Protein AF-A0A8H6W6Q8-F1 (afdb_monomer)

Radius of gyration: 15.78 Å; Cα contacts (8 Å, |Δi|>4): 96; chains: 1; bounding box: 38×38×35 Å

Mean predicted aligned error: 5.55 Å

Solvent-accessible surface area (backbone atoms only — not comparable to full-atom values): 7252 Å² total; per-residue (Å²): 131,55,72,69,56,49,54,52,49,53,49,47,51,52,54,51,44,58,45,50,22,57,78,71,68,33,78,41,69,50,76,47,71,47,80,47,65,94,56,48,37,66,62,101,61,96,63,71,51,76,43,64,34,33,76,68,92,35,98,37,31,69,97,39,50,71,56,52,57,64,49,53,51,52,44,32,68,46,44,70,60,23,72,73,36,88,74,71,50,54,94,44,61,101,84,48,73,68,78,52,72,64,59,54,49,53,48,51,58,57,56,54,75,70,56,76,88,87,123

Structure (mmCIF, N/CA/C/O backbone):
data_AF-A0A8H6W6Q8-F1
#
_entry.id   AF-A0A8H6W6Q8-F1
#
loop_
_atom_site.group_PDB
_atom_site.id
_atom_site.type_symbol
_atom_site.label_atom_id
_atom_site.label_alt_id
_atom_site.label_comp_id
_atom_site.label_asym_id
_atom_site.label_entity_id
_atom_site.label_seq_id
_atom_site.pdbx_PDB_ins_code
_atom_site.Cartn_x
_atom_site.Cartn_y
_atom_site.Cartn_z
_atom_site.occupancy
_atom_site.B_iso_or_equiv
_atom_site.auth_seq_id
_atom_site.auth_comp_id
_atom_site.auth_asym_id
_atom_site.auth_atom_id
_atom_site.pdbx_PDB_model_num
ATOM 1 N N . MET A 1 1 ? -4.267 18.876 -0.954 1.00 85.88 1 MET A N 1
ATOM 2 C CA . MET A 1 1 ? -5.482 18.182 -0.489 1.00 85.88 1 MET A CA 1
ATOM 3 C C . MET A 1 1 ? -6.123 19.018 0.601 1.00 85.88 1 MET A C 1
ATOM 5 O O . MET A 1 1 ? -5.431 19.402 1.537 1.00 85.88 1 MET A O 1
ATOM 9 N N . ALA A 1 2 ? -7.395 19.366 0.453 1.00 95.75 2 ALA A N 1
ATOM 10 C CA . ALA A 1 2 ? -8.161 20.066 1.474 1.00 95.75 2 ALA A CA 1
ATOM 11 C C . ALA A 1 2 ? -8.522 19.119 2.634 1.00 95.75 2 ALA A C 1
ATOM 13 O O . ALA A 1 2 ? -8.570 17.901 2.467 1.00 95.75 2 ALA A O 1
ATOM 14 N N . GLN A 1 3 ? -8.829 19.671 3.811 1.00 96.81 3 GLN A N 1
ATOM 15 C CA . GLN A 1 3 ? -9.172 18.871 4.996 1.00 96.81 3 GLN A CA 1
ATOM 16 C C . GLN A 1 3 ? -10.315 17.857 4.762 1.00 96.81 3 GLN A C 1
ATOM 18 O O . GLN A 1 3 ? -10.189 16.724 5.231 1.00 96.81 3 GLN A O 1
ATOM 23 N N . PRO A 1 4 ? -11.409 18.188 4.039 1.00 97.81 4 PRO A N 1
ATOM 24 C CA . PRO A 1 4 ? -12.467 17.215 3.763 1.00 97.81 4 PRO A CA 1
ATOM 25 C C . PRO A 1 4 ? -11.992 16.043 2.898 1.00 97.81 4 PRO A C 1
ATOM 27 O O . PRO A 1 4 ? -12.352 14.900 3.169 1.00 97.81 4 PRO A O 1
ATOM 30 N N . GLU A 1 5 ? -11.147 16.314 1.900 1.00 97.12 5 GLU A N 1
ATOM 31 C CA . GLU A 1 5 ? -10.570 15.288 1.026 1.00 97.12 5 GLU A CA 1
ATOM 32 C C . GLU A 1 5 ? -9.647 14.357 1.818 1.00 97.12 5 GLU A C 1
ATOM 34 O O . GLU A 1 5 ? -9.752 13.141 1.687 1.00 97.12 5 GLU A O 1
ATOM 39 N N . LEU A 1 6 ? -8.815 14.914 2.705 1.00 96.56 6 LEU A N 1
ATOM 40 C CA . LEU A 1 6 ? -7.937 14.132 3.576 1.00 96.56 6 LEU A CA 1
ATOM 41 C C . LEU A 1 6 ? -8.741 13.226 4.512 1.00 96.56 6 LEU A C 1
ATOM 43 O O . LEU A 1 6 ? -8.458 12.035 4.623 1.00 96.56 6 LEU A O 1
ATOM 47 N N . ASN A 1 7 ? -9.782 13.768 5.145 1.00 97.12 7 ASN A N 1
ATOM 48 C CA . ASN A 1 7 ? -10.658 12.992 6.020 1.00 97.12 7 ASN A CA 1
ATOM 49 C C . ASN A 1 7 ? -11.354 11.859 5.256 1.00 97.12 7 ASN A C 1
ATOM 51 O O . ASN A 1 7 ? -11.441 10.740 5.762 1.00 97.12 7 ASN A O 1
ATOM 55 N N . SER A 1 8 ? -11.846 12.140 4.047 1.00 96.81 8 SER A N 1
ATOM 56 C CA . SER A 1 8 ? -12.484 11.140 3.190 1.00 96.81 8 SER A CA 1
ATOM 57 C C . SER A 1 8 ? -11.497 10.051 2.767 1.00 96.81 8 SER A C 1
ATOM 59 O O . SER A 1 8 ? -11.806 8.864 2.870 1.00 96.81 8 SER A O 1
ATOM 61 N N . LEU A 1 9 ? -10.290 10.437 2.345 1.00 97.19 9 LEU A N 1
ATOM 62 C CA . LEU A 1 9 ? -9.253 9.507 1.909 1.00 97.19 9 LEU A CA 1
ATOM 63 C C . LEU A 1 9 ? -8.793 8.594 3.046 1.00 97.19 9 LEU A C 1
ATOM 65 O O . LEU A 1 9 ? -8.751 7.381 2.871 1.00 97.19 9 LEU A O 1
ATOM 69 N N . MET A 1 10 ? -8.516 9.140 4.232 1.00 97.88 10 MET A N 1
ATOM 70 C CA . MET A 1 10 ? -8.070 8.326 5.368 1.00 97.88 10 MET A CA 1
ATOM 71 C C . MET A 1 10 ? -9.174 7.396 5.892 1.00 97.88 10 MET A C 1
ATOM 73 O O . MET A 1 10 ? -8.883 6.272 6.301 1.00 97.88 10 MET A O 1
ATOM 77 N N . ARG A 1 11 ? -10.450 7.806 5.812 1.00 97.31 11 ARG A N 1
ATOM 78 C CA . ARG A 1 11 ? -11.591 6.907 6.072 1.00 97.31 11 ARG A CA 1
ATOM 79 C C . ARG A 1 11 ? -11.659 5.773 5.052 1.00 97.31 11 ARG A C 1
ATOM 81 O O . ARG A 1 11 ? -11.913 4.635 5.439 1.00 97.31 11 ARG A O 1
ATOM 88 N N . ALA A 1 12 ? -11.414 6.060 3.774 1.00 96.81 12 ALA A N 1
ATOM 89 C CA . ALA A 1 12 ? -11.361 5.036 2.736 1.00 96.81 12 ALA A CA 1
ATOM 90 C C . ALA A 1 12 ? -10.192 4.064 2.962 1.00 96.81 12 ALA A C 1
ATOM 92 O O . ALA A 1 12 ? -10.407 2.858 2.916 1.00 96.81 12 ALA A O 1
ATOM 93 N N . VAL A 1 13 ? -8.998 4.566 3.294 1.00 98.06 13 VAL A N 1
ATOM 94 C CA . VAL A 1 13 ? -7.818 3.756 3.650 1.00 98.06 13 VAL A CA 1
ATOM 95 C C . VAL A 1 13 ? -8.134 2.796 4.796 1.00 98.06 13 VAL A C 1
ATOM 97 O O . VAL A 1 13 ? -7.891 1.600 4.670 1.00 98.06 13 VAL A O 1
ATOM 100 N N . GLN A 1 14 ? -8.736 3.293 5.881 1.00 97.75 14 GLN A N 1
ATOM 101 C CA . GLN A 1 14 ? -9.139 2.454 7.010 1.00 97.75 14 GLN A CA 1
ATOM 102 C C . GLN A 1 14 ? -10.181 1.406 6.595 1.00 97.75 14 GLN A C 1
ATOM 104 O O . GLN A 1 14 ? -10.008 0.222 6.871 1.00 97.75 14 GLN A O 1
ATOM 109 N N . ARG A 1 15 ? -11.252 1.825 5.907 1.00 96.12 15 ARG A N 1
ATOM 110 C CA . ARG A 1 15 ? -12.356 0.941 5.500 1.00 96.12 15 ARG A CA 1
ATOM 111 C C . ARG A 1 15 ? -11.880 -0.162 4.559 1.00 96.12 15 ARG A C 1
ATOM 113 O O . ARG A 1 15 ? -12.185 -1.329 4.786 1.00 96.12 15 ARG A O 1
ATOM 120 N N . VAL A 1 16 ? -11.149 0.202 3.506 1.00 97.56 16 VAL A N 1
ATOM 121 C CA . VAL A 1 16 ? -10.598 -0.755 2.540 1.00 97.56 16 VAL A CA 1
ATOM 122 C C . VAL A 1 16 ? -9.583 -1.652 3.230 1.00 97.56 16 VAL A C 1
ATOM 124 O O . VAL A 1 16 ? -9.696 -2.864 3.090 1.00 97.56 16 VAL A O 1
ATOM 127 N N . GLY A 1 17 ? -8.675 -1.084 4.031 1.00 98.00 17 GLY A N 1
ATOM 128 C CA . GLY A 1 17 ? -7.672 -1.818 4.802 1.00 98.00 17 GLY A CA 1
ATOM 129 C C . GLY A 1 17 ? -8.278 -2.930 5.654 1.00 98.00 17 GLY A C 1
ATOM 130 O O . GLY A 1 17 ? -7.893 -4.086 5.512 1.00 98.00 17 GLY A O 1
ATOM 131 N N . SER A 1 18 ? -9.296 -2.610 6.459 1.00 96.94 18 SER A N 1
ATOM 132 C CA . SER A 1 18 ? -9.983 -3.598 7.299 1.00 96.94 18 SER A CA 1
ATOM 133 C C . SER A 1 18 ? -10.722 -4.672 6.496 1.00 96.94 18 SER A C 1
ATOM 135 O O . SER A 1 18 ? -10.797 -5.822 6.930 1.00 96.94 18 SER A O 1
ATOM 137 N N . VAL A 1 19 ? -11.285 -4.331 5.329 1.00 97.50 19 VAL A N 1
ATOM 138 C CA . VAL A 1 19 ? -11.907 -5.335 4.455 1.00 97.50 19 VAL A CA 1
ATOM 139 C C . VAL A 1 19 ? -10.845 -6.266 3.883 1.00 97.50 19 VAL A C 1
ATOM 141 O O . VAL A 1 19 ? -10.986 -7.475 4.047 1.00 97.50 19 VAL A O 1
ATOM 144 N N . VAL A 1 20 ? -9.788 -5.736 3.259 1.00 97.81 20 VAL A N 1
ATOM 145 C CA . VAL A 1 20 ? -8.764 -6.567 2.606 1.00 97.81 20 VAL A CA 1
ATOM 146 C C . VAL A 1 20 ? -8.006 -7.429 3.615 1.00 97.81 20 VAL A C 1
ATOM 148 O O . VAL A 1 20 ? -7.807 -8.614 3.371 1.00 97.81 20 VAL A O 1
ATOM 151 N N . GLU A 1 21 ? -7.665 -6.891 4.785 1.00 97.62 21 GLU A N 1
ATOM 152 C CA . GLU A 1 21 ? -7.025 -7.658 5.856 1.00 97.62 21 GLU A CA 1
ATOM 153 C C . GLU A 1 21 ? -7.879 -8.873 6.255 1.00 97.62 21 GLU A C 1
ATOM 155 O O . GLU A 1 21 ? -7.405 -10.010 6.258 1.00 97.62 21 GLU A O 1
ATOM 160 N N . ARG A 1 22 ? -9.181 -8.659 6.485 1.00 97.31 22 ARG A N 1
ATOM 161 C CA . ARG A 1 22 ? -10.113 -9.718 6.886 1.00 97.31 22 ARG A CA 1
ATOM 162 C C . ARG A 1 22 ? -10.341 -10.761 5.792 1.00 97.31 22 ARG A C 1
ATOM 164 O O . ARG A 1 22 ? -10.253 -11.955 6.065 1.00 97.31 22 ARG A O 1
ATOM 171 N N . VAL A 1 23 ? -10.691 -10.342 4.576 1.00 97.44 23 VAL A N 1
ATOM 172 C CA . VAL A 1 23 ? -11.153 -11.271 3.521 1.00 97.44 23 VAL A CA 1
ATOM 173 C C . VAL A 1 23 ? -10.023 -12.113 2.943 1.00 97.44 23 VAL A C 1
ATOM 175 O O . VAL A 1 23 ? -10.261 -13.250 2.543 1.00 97.44 23 VAL A O 1
ATOM 178 N N . TYR A 1 24 ? -8.790 -11.600 2.951 1.00 96.81 24 TYR A N 1
ATOM 179 C CA . TYR A 1 24 ? -7.613 -12.380 2.572 1.00 96.81 24 TYR A CA 1
ATOM 180 C C . TYR A 1 24 ? -7.027 -13.185 3.745 1.00 96.81 24 TYR A C 1
ATOM 182 O O . TYR A 1 24 ? -6.057 -13.924 3.547 1.00 96.81 24 TYR A O 1
ATOM 190 N N . GLY A 1 25 ? -7.610 -13.093 4.949 1.00 96.69 25 GLY A N 1
ATOM 191 C CA . GLY A 1 25 ? -7.140 -13.789 6.149 1.00 96.69 25 GLY A CA 1
ATOM 192 C C . GLY A 1 25 ? -5.702 -13.411 6.487 1.00 96.69 25 GLY A C 1
ATOM 193 O O . GLY A 1 25 ? -4.841 -14.290 6.571 1.00 96.69 25 GLY A O 1
ATOM 194 N N . ALA A 1 26 ? -5.437 -12.108 6.523 1.00 97.38 26 ALA A N 1
ATOM 195 C CA . ALA A 1 26 ? -4.156 -11.534 6.893 1.00 97.38 26 ALA A CA 1
ATOM 196 C C . ALA A 1 26 ? -4.058 -11.326 8.409 1.00 97.38 26 ALA A C 1
ATOM 198 O O . ALA A 1 26 ? -5.067 -11.170 9.092 1.00 97.38 26 ALA A O 1
ATOM 199 N N . ASP A 1 27 ? -2.826 -11.320 8.910 1.00 96.81 27 ASP A N 1
ATOM 200 C CA . ASP A 1 27 ? -2.485 -11.095 10.320 1.00 96.81 27 ASP A CA 1
ATOM 201 C C . ASP A 1 27 ? -2.092 -9.630 10.591 1.00 96.81 27 ASP A C 1
ATOM 203 O O . ASP A 1 27 ? -1.826 -9.245 11.729 1.00 96.81 27 ASP A O 1
ATOM 207 N N . GLY A 1 28 ? -1.996 -8.825 9.531 1.00 95.94 28 GLY A N 1
ATOM 208 C CA . GLY A 1 28 ? -1.677 -7.407 9.591 1.00 95.94 28 GLY A CA 1
ATOM 209 C C . GLY A 1 28 ? -1.746 -6.743 8.219 1.00 95.94 28 GLY A C 1
ATOM 210 O O . GLY A 1 28 ? -2.021 -7.381 7.197 1.00 95.94 28 GLY A O 1
ATOM 211 N N . LEU A 1 29 ? -1.440 -5.447 8.181 1.00 97.19 29 LEU A N 1
ATOM 212 C CA . LEU A 1 29 ? -1.502 -4.632 6.972 1.00 97.19 29 LEU A CA 1
ATOM 213 C C . LEU A 1 29 ? -0.271 -3.727 6.865 1.00 97.19 29 LEU A C 1
ATOM 215 O O . LEU A 1 29 ? 0.059 -3.000 7.801 1.00 97.19 29 LEU A O 1
ATOM 219 N N . THR A 1 30 ? 0.381 -3.720 5.704 1.00 97.31 30 THR A N 1
ATOM 220 C CA . THR A 1 30 ? 1.307 -2.641 5.342 1.00 97.31 30 THR A CA 1
ATOM 221 C C . THR A 1 30 ? 0.510 -1.550 4.634 1.00 97.31 30 THR A C 1
ATOM 223 O O . THR A 1 30 ? -0.115 -1.807 3.605 1.00 97.31 30 THR A O 1
ATOM 226 N N . VAL A 1 31 ? 0.532 -0.338 5.191 1.00 97.62 31 VAL A N 1
ATOM 227 C CA . VAL A 1 31 ? -0.079 0.864 4.608 1.00 97.62 31 VAL A CA 1
ATOM 228 C C . VAL A 1 31 ? 1.040 1.834 4.255 1.00 97.62 31 VAL A C 1
ATOM 230 O O . VAL A 1 31 ? 1.741 2.300 5.151 1.00 97.62 31 VAL A O 1
ATOM 233 N N . ALA A 1 32 ? 1.220 2.130 2.969 1.00 96.62 32 ALA A N 1
ATOM 234 C CA . ALA A 1 32 ? 2.305 2.991 2.498 1.00 96.62 32 ALA A CA 1
ATOM 235 C C . ALA A 1 32 ? 1.785 4.118 1.600 1.00 96.62 32 ALA A C 1
ATOM 237 O O . ALA A 1 32 ? 0.898 3.910 0.775 1.00 96.62 32 ALA A O 1
ATOM 238 N N . CYS A 1 33 ? 2.360 5.308 1.762 1.00 96.12 33 CYS A N 1
ATOM 239 C CA . CYS A 1 33 ? 2.140 6.470 0.907 1.00 96.12 33 CYS A CA 1
ATOM 240 C C . CYS A 1 33 ? 3.499 7.091 0.587 1.00 96.12 33 CYS A C 1
ATOM 242 O O . CYS A 1 33 ? 4.273 7.392 1.496 1.00 96.12 33 CYS A O 1
ATOM 244 N N . GLN A 1 34 ? 3.779 7.265 -0.700 1.00 94.81 34 GLN A N 1
ATOM 245 C CA . GLN A 1 34 ? 5.011 7.865 -1.200 1.00 94.81 34 GLN A CA 1
ATOM 246 C C . GLN A 1 34 ? 4.658 9.235 -1.770 1.00 94.81 34 GLN A C 1
ATOM 248 O O . GLN A 1 34 ? 4.197 9.355 -2.904 1.00 94.81 34 GLN A O 1
ATOM 253 N N . ASP A 1 35 ? 4.794 10.268 -0.938 1.00 95.19 35 ASP A N 1
ATOM 254 C CA . ASP A 1 35 ? 4.408 11.634 -1.289 1.00 95.19 35 ASP A CA 1
ATOM 255 C C . ASP A 1 35 ? 5.572 12.382 -1.956 1.00 95.19 35 ASP A C 1
ATOM 257 O O . ASP A 1 35 ? 6.490 12.882 -1.302 1.00 95.19 35 ASP A O 1
ATOM 261 N N . GLY A 1 36 ? 5.538 12.424 -3.288 1.00 94.00 36 GLY A N 1
ATOM 262 C CA . GLY A 1 36 ? 6.521 13.106 -4.123 1.00 94.00 36 GLY A CA 1
ATOM 263 C C . GLY A 1 36 ? 7.709 12.241 -4.558 1.00 94.00 36 GLY A C 1
ATOM 264 O O . GLY A 1 36 ? 7.984 11.163 -4.033 1.00 94.00 36 GLY A O 1
ATOM 265 N N . ALA A 1 37 ? 8.449 12.740 -5.552 1.00 91.56 37 ALA A N 1
ATOM 266 C CA . ALA A 1 37 ? 9.537 11.999 -6.196 1.00 91.56 37 ALA A CA 1
ATOM 267 C C . ALA A 1 37 ? 10.656 11.582 -5.223 1.00 91.56 37 ALA A C 1
ATOM 269 O O . ALA A 1 37 ? 11.227 10.508 -5.376 1.00 91.56 37 ALA A O 1
ATOM 270 N N . ALA A 1 38 ? 10.947 12.398 -4.203 1.00 93.06 38 ALA A N 1
ATOM 271 C CA . ALA A 1 38 ? 11.953 12.080 -3.186 1.00 93.06 38 ALA A CA 1
ATOM 272 C C . ALA A 1 38 ? 11.550 10.900 -2.280 1.00 93.06 38 ALA A C 1
ATOM 274 O O . ALA A 1 38 ? 12.420 10.265 -1.696 1.00 93.06 38 ALA A O 1
ATOM 275 N N . ALA A 1 39 ? 10.250 10.600 -2.181 1.00 93.00 39 ALA A N 1
ATOM 276 C CA . ALA A 1 39 ? 9.719 9.430 -1.485 1.00 93.00 39 ALA A CA 1
ATOM 277 C C . ALA A 1 39 ? 9.553 8.207 -2.415 1.00 93.00 39 ALA A C 1
ATOM 279 O O . ALA A 1 39 ? 9.034 7.175 -1.993 1.00 93.00 39 ALA A O 1
ATOM 280 N N . GLY A 1 40 ? 9.966 8.319 -3.684 1.00 90.69 40 GLY A N 1
ATOM 281 C CA . GLY A 1 40 ? 9.855 7.251 -4.679 1.00 90.69 40 GLY A CA 1
ATOM 282 C C . GLY A 1 40 ? 8.544 7.237 -5.468 1.00 90.69 40 GLY A C 1
ATOM 283 O O . GLY A 1 40 ? 8.279 6.259 -6.148 1.00 90.69 40 GLY A O 1
ATOM 284 N N . GLN A 1 41 ? 7.726 8.295 -5.420 1.00 92.06 41 GLN A N 1
ATOM 285 C CA . GLN A 1 41 ? 6.466 8.349 -6.171 1.00 92.06 41 GLN A CA 1
ATOM 286 C C . GLN A 1 41 ? 6.688 8.277 -7.692 1.00 92.06 41 GLN A C 1
ATOM 288 O O . GLN A 1 41 ? 7.308 9.169 -8.285 1.00 92.06 41 GLN A O 1
ATOM 293 N N . SER A 1 42 ? 6.107 7.272 -8.346 1.00 87.81 42 SER A N 1
ATOM 294 C CA . SER A 1 42 ? 6.222 7.098 -9.799 1.00 87.81 42 SER A CA 1
ATOM 295 C C . SER A 1 42 ? 5.121 7.820 -10.592 1.00 87.81 42 SER A C 1
ATOM 297 O O . SER A 1 42 ? 5.430 8.526 -11.566 1.00 87.81 42 SER A O 1
ATOM 299 N N . VAL A 1 43 ? 3.860 7.691 -10.150 1.00 87.62 43 VAL A N 1
ATOM 300 C CA . VAL A 1 43 ? 2.656 8.320 -10.721 1.00 87.62 43 VAL A CA 1
ATOM 301 C C . VAL A 1 43 ? 2.314 9.590 -9.936 1.00 87.62 43 VAL A C 1
ATOM 303 O O . VAL A 1 43 ? 2.120 9.505 -8.723 1.00 87.62 43 VAL A O 1
ATOM 306 N N . PRO A 1 44 ? 2.179 10.762 -10.589 1.00 91.88 44 PRO A N 1
ATOM 307 C CA . PRO A 1 44 ? 1.900 12.035 -9.920 1.00 91.88 44 PRO A CA 1
ATOM 308 C C . PRO A 1 44 ? 0.420 12.161 -9.506 1.00 91.88 44 PRO A C 1
ATOM 310 O O . PRO A 1 44 ? -0.303 13.048 -9.954 1.00 91.88 44 PRO A O 1
ATOM 313 N N . HIS A 1 45 ? -0.039 11.244 -8.658 1.00 92.88 45 HIS A N 1
ATOM 314 C CA . HIS A 1 45 ? -1.367 11.209 -8.058 1.00 92.88 45 HIS A CA 1
ATOM 315 C C . HIS A 1 45 ? -1.250 10.613 -6.653 1.00 92.88 45 HIS A C 1
ATOM 317 O O . HIS A 1 45 ? -0.597 9.587 -6.478 1.00 92.88 45 HIS A O 1
ATOM 323 N N . VAL A 1 46 ? -1.884 11.224 -5.649 1.00 95.12 46 VAL A N 1
ATOM 324 C CA . VAL A 1 46 ? -1.846 10.697 -4.276 1.00 95.12 46 VAL A CA 1
ATOM 325 C C . VAL A 1 46 ? -2.555 9.344 -4.239 1.00 95.12 46 VAL A C 1
ATOM 327 O O . VAL A 1 46 ? -3.729 9.239 -4.592 1.00 95.12 46 VAL A O 1
ATOM 330 N N . HIS A 1 47 ? -1.847 8.304 -3.819 1.00 95.75 47 HIS A N 1
ATOM 331 C CA . HIS A 1 47 ? -2.386 6.960 -3.665 1.00 95.75 47 HIS A CA 1
A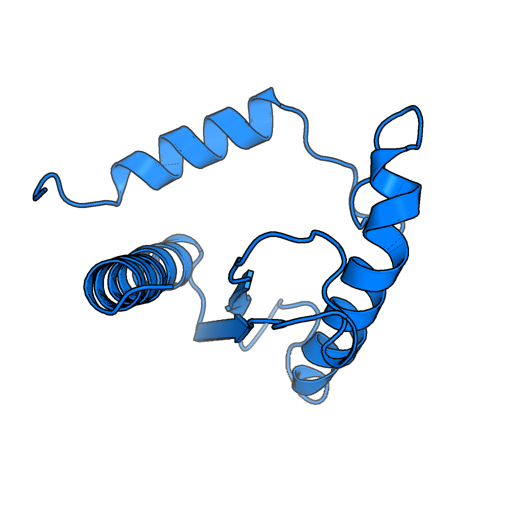TOM 332 C C . HIS A 1 47 ? -1.745 6.278 -2.457 1.00 95.75 47 HIS A C 1
ATOM 334 O O . HIS A 1 47 ? -0.664 6.659 -2.011 1.00 95.75 47 HIS A O 1
ATOM 340 N N . PHE A 1 48 ? -2.449 5.287 -1.919 1.00 97.25 48 PHE A N 1
ATOM 341 C CA . PHE A 1 48 ? -1.981 4.466 -0.813 1.00 97.25 48 PHE A CA 1
ATOM 342 C C . PHE A 1 48 ? -1.905 3.019 -1.272 1.00 97.25 48 PHE A C 1
ATOM 344 O O . PHE A 1 48 ? -2.852 2.503 -1.869 1.00 97.25 48 PHE A O 1
ATOM 351 N N . HIS A 1 49 ? -0.807 2.359 -0.932 1.00 96.75 49 HIS A N 1
ATOM 352 C CA . HIS A 1 49 ? -0.683 0.916 -1.050 1.00 96.75 49 HIS A CA 1
ATOM 353 C C . HIS A 1 49 ? -1.230 0.264 0.219 1.00 96.75 49 HIS A C 1
ATOM 355 O O . HIS A 1 49 ? -0.817 0.619 1.324 1.00 96.75 49 HIS A O 1
ATOM 361 N N . LEU A 1 50 ? -2.158 -0.682 0.061 1.00 97.44 50 LEU A N 1
ATOM 362 C CA . LEU A 1 50 ? -2.727 -1.488 1.144 1.00 97.44 50 LEU A CA 1
ATOM 363 C C . LEU A 1 50 ? -2.386 -2.950 0.880 1.00 97.44 50 LEU A C 1
ATOM 365 O O . LEU A 1 50 ? -2.986 -3.575 0.006 1.00 97.44 50 LEU A O 1
ATOM 369 N N . LEU A 1 51 ? -1.409 -3.488 1.610 1.00 96.00 51 LEU A N 1
ATOM 370 C CA . LEU A 1 51 ? -0.908 -4.843 1.389 1.00 96.00 51 LEU A CA 1
ATOM 371 C C . LEU A 1 51 ? -1.226 -5.729 2.598 1.00 96.00 51 LEU A C 1
ATOM 373 O O . LEU A 1 51 ? -0.591 -5.557 3.642 1.00 96.00 51 LEU A O 1
ATOM 377 N N . PRO A 1 52 ? -2.188 -6.666 2.489 1.00 96.56 52 PRO A N 1
ATOM 378 C CA . PRO A 1 52 ? -2.446 -7.662 3.527 1.00 96.56 52 PRO A CA 1
ATOM 379 C C . PRO A 1 52 ? -1.202 -8.532 3.759 1.00 96.56 52 PRO A C 1
ATOM 381 O O . PRO A 1 52 ? -0.609 -9.034 2.804 1.00 96.56 52 PRO A O 1
ATOM 384 N N . ARG A 1 53 ? -0.797 -8.706 5.021 1.00 96.31 53 ARG A N 1
ATOM 385 C CA . ARG A 1 53 ? 0.431 -9.406 5.437 1.00 96.31 53 ARG A CA 1
ATOM 386 C C . ARG A 1 53 ? 0.095 -10.647 6.256 1.00 96.31 53 ARG A C 1
ATOM 388 O O . ARG A 1 53 ? -0.868 -10.637 7.015 1.00 96.31 53 ARG A O 1
ATOM 395 N N . LYS A 1 54 ? 0.893 -11.710 6.137 1.00 95.38 54 LYS A N 1
ATOM 396 C CA . LYS A 1 54 ? 0.708 -12.946 6.921 1.00 95.38 54 LYS A CA 1
ATOM 397 C C . LYS A 1 54 ? 1.971 -13.302 7.686 1.00 95.38 54 LYS A C 1
ATOM 399 O O . LYS A 1 54 ? 3.072 -13.162 7.160 1.00 95.38 54 LYS A O 1
ATOM 404 N N . LEU A 1 55 ? 1.815 -13.824 8.899 1.00 94.19 55 LEU A N 1
ATOM 405 C CA . LEU A 1 55 ? 2.925 -14.327 9.711 1.00 94.19 55 LEU A CA 1
ATOM 406 C C . LEU A 1 55 ? 3.575 -15.569 9.087 1.00 94.19 55 LEU A C 1
ATOM 408 O O . LEU A 1 55 ? 4.763 -15.802 9.291 1.00 94.19 55 LEU A O 1
ATOM 412 N N . ALA A 1 56 ? 2.816 -16.343 8.307 1.00 92.56 56 ALA A N 1
ATOM 413 C CA . ALA A 1 56 ? 3.302 -17.495 7.557 1.00 92.56 56 ALA A CA 1
ATOM 414 C C . ALA A 1 56 ? 2.731 -17.505 6.131 1.00 92.56 56 ALA A C 1
ATOM 416 O O . ALA A 1 56 ? 1.563 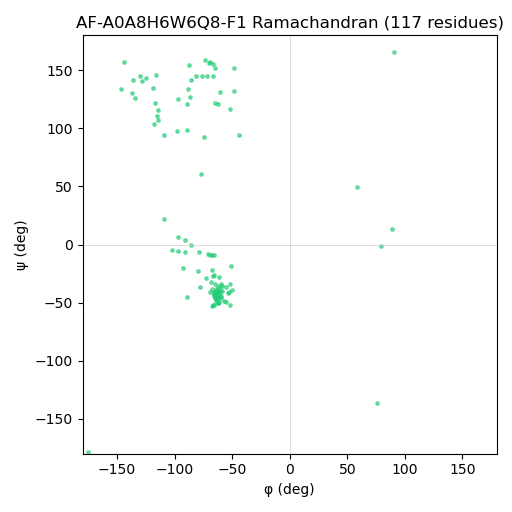-17.184 5.911 1.00 92.56 56 ALA A O 1
ATOM 417 N N . GLY A 1 57 ? 3.557 -17.894 5.156 1.00 86.56 57 GLY A N 1
ATOM 418 C CA . GLY A 1 57 ? 3.157 -17.997 3.746 1.00 86.56 57 GLY A CA 1
ATOM 419 C C . GLY A 1 57 ? 3.118 -16.668 2.981 1.00 86.56 57 GLY A C 1
ATOM 420 O O . GLY A 1 57 ? 2.851 -16.676 1.783 1.00 86.56 57 GLY A O 1
ATOM 421 N N . ASP A 1 58 ? 3.413 -15.542 3.636 1.00 90.06 58 ASP A N 1
ATOM 422 C CA 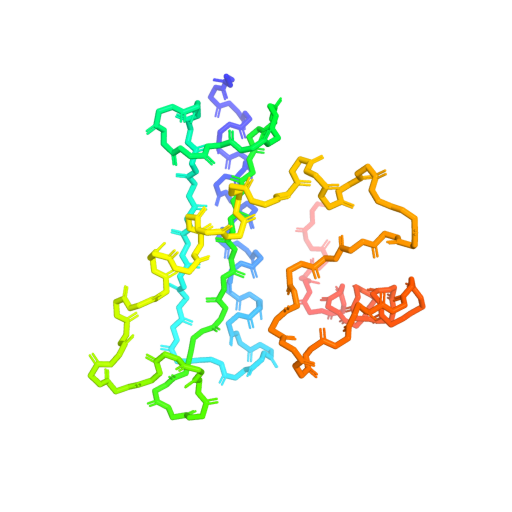. ASP A 1 58 ? 3.755 -14.281 2.968 1.00 90.06 58 ASP A CA 1
ATOM 423 C C . ASP A 1 58 ? 5.200 -14.338 2.440 1.00 90.06 58 ASP A C 1
ATOM 425 O O . ASP A 1 58 ? 6.084 -14.898 3.095 1.00 90.06 58 ASP A O 1
ATOM 429 N N . ARG A 1 59 ? 5.450 -13.708 1.283 1.00 87.50 59 ARG A N 1
ATOM 430 C CA . ARG A 1 59 ? 6.773 -13.567 0.648 1.00 87.50 59 ARG A CA 1
ATOM 431 C C . ARG A 1 59 ? 7.815 -12.997 1.610 1.00 87.50 59 ARG A C 1
ATOM 433 O O . ARG A 1 59 ? 8.983 -13.353 1.518 1.00 87.50 59 ARG A O 1
ATOM 440 N N . PHE A 1 60 ? 7.381 -12.113 2.500 1.00 91.00 60 PHE A N 1
ATOM 441 C CA . PHE A 1 60 ? 8.231 -11.417 3.460 1.00 91.00 60 PHE A CA 1
ATOM 442 C C . PHE A 1 60 ? 7.993 -11.901 4.902 1.00 91.00 60 PHE A C 1
ATOM 444 O O . PHE A 1 60 ? 8.250 -11.172 5.846 1.00 91.00 60 PHE A O 1
ATOM 451 N N . SER A 1 61 ? 7.447 -13.101 5.115 1.00 89.56 61 SER A N 1
ATOM 452 C CA . SER A 1 61 ? 7.230 -13.622 6.475 1.00 89.56 61 SER A CA 1
ATOM 453 C C . SER A 1 61 ? 8.547 -13.909 7.228 1.00 89.56 61 SER A C 1
ATOM 455 O O . SER A 1 61 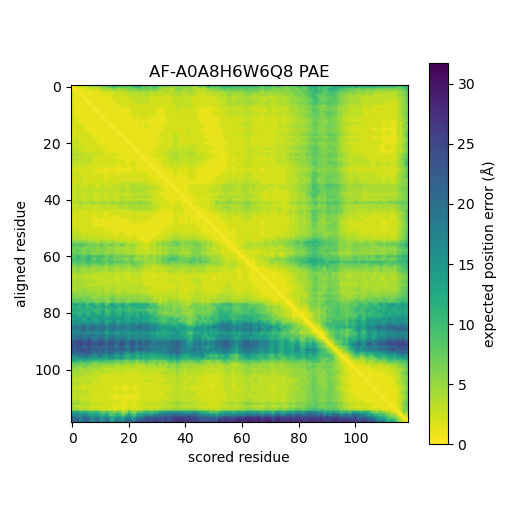? 9.594 -14.144 6.625 1.00 89.56 61 SER A O 1
ATOM 457 N N . GLY A 1 62 ? 8.505 -13.896 8.566 1.00 89.94 62 GLY A N 1
ATOM 458 C CA . GLY A 1 62 ? 9.664 -14.194 9.422 1.00 89.94 62 GLY A CA 1
ATOM 459 C C . GLY A 1 62 ? 10.692 -13.058 9.508 1.00 89.94 62 GLY A C 1
ATOM 460 O O . GLY 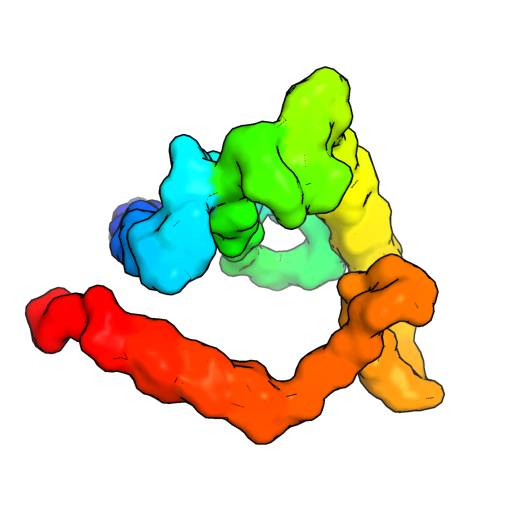A 1 62 ? 10.330 -11.895 9.668 1.00 89.94 62 GLY A O 1
ATOM 461 N N . GLU A 1 63 ? 11.982 -13.398 9.419 1.00 88.69 63 GLU A N 1
ATOM 462 C CA . GLU A 1 63 ? 13.107 -12.443 9.512 1.00 88.69 63 GLU A CA 1
ATOM 463 C C . GLU A 1 63 ? 13.175 -11.465 8.324 1.00 88.69 63 GLU A C 1
ATOM 465 O O . GLU A 1 63 ? 13.912 -10.484 8.347 1.00 88.69 63 GLU A O 1
ATOM 470 N N . GLU A 1 64 ? 12.370 -11.705 7.290 1.00 90.38 64 GLU A N 1
ATOM 471 C CA . GLU A 1 64 ? 12.372 -10.965 6.030 1.00 90.38 64 GLU A CA 1
ATOM 472 C C . GLU A 1 64 ? 11.302 -9.859 5.988 1.00 90.38 64 GLU A C 1
ATOM 474 O O . GLU A 1 64 ? 11.116 -9.235 4.943 1.00 90.38 64 GLU A O 1
ATOM 479 N N . ASN A 1 65 ? 10.604 -9.598 7.103 1.00 89.75 65 ASN A N 1
ATOM 480 C CA . ASN A 1 65 ? 9.443 -8.697 7.159 1.00 89.75 65 ASN A CA 1
ATOM 481 C C . ASN A 1 65 ? 9.705 -7.308 6.575 1.00 89.75 65 ASN A C 1
ATOM 483 O O . ASN A 1 65 ? 8.873 -6.784 5.832 1.00 89.75 65 ASN A O 1
ATOM 487 N N . ASP A 1 66 ? 10.881 -6.747 6.842 1.00 92.38 66 ASP A N 1
ATOM 488 C CA . ASP A 1 66 ? 11.236 -5.406 6.382 1.00 92.38 66 ASP A CA 1
ATOM 489 C C . ASP A 1 66 ? 11.654 -5.361 4.904 1.00 92.38 66 ASP A C 1
ATOM 491 O O . ASP A 1 66 ? 11.789 -4.280 4.334 1.00 92.38 66 ASP A O 1
ATOM 495 N N . LYS A 1 67 ? 11.795 -6.506 4.219 1.00 93.69 67 LYS A N 1
ATOM 496 C CA . LYS A 1 67 ? 12.102 -6.526 2.778 1.00 93.69 67 LYS A CA 1
ATOM 497 C C . LYS A 1 67 ? 10.940 -6.068 1.898 1.00 93.69 67 LYS A C 1
ATOM 499 O O . LYS A 1 67 ? 11.148 -5.825 0.710 1.00 93.69 67 LYS A O 1
ATOM 504 N N . ILE A 1 68 ? 9.750 -5.872 2.466 1.00 92.44 68 ILE A N 1
ATOM 505 C CA . ILE A 1 68 ? 8.635 -5.229 1.767 1.00 92.44 68 ILE A CA 1
ATOM 506 C C . ILE A 1 68 ? 8.973 -3.798 1.325 1.00 92.44 68 ILE A C 1
ATOM 508 O O . ILE A 1 68 ? 8.602 -3.403 0.225 1.00 92.44 68 ILE A O 1
ATOM 512 N N . TYR A 1 69 ? 9.702 -3.027 2.137 1.00 91.69 69 TYR A N 1
ATOM 513 C CA . TYR A 1 69 ? 10.002 -1.622 1.842 1.00 91.69 69 TYR A CA 1
ATOM 514 C C . TYR A 1 69 ? 10.905 -1.448 0.611 1.00 91.69 69 TYR A C 1
ATOM 516 O O . TYR A 1 69 ? 10.495 -0.744 -0.312 1.00 91.69 69 TYR A O 1
ATOM 524 N N . PRO A 1 70 ? 12.071 -2.122 0.508 1.00 92.31 70 PRO A N 1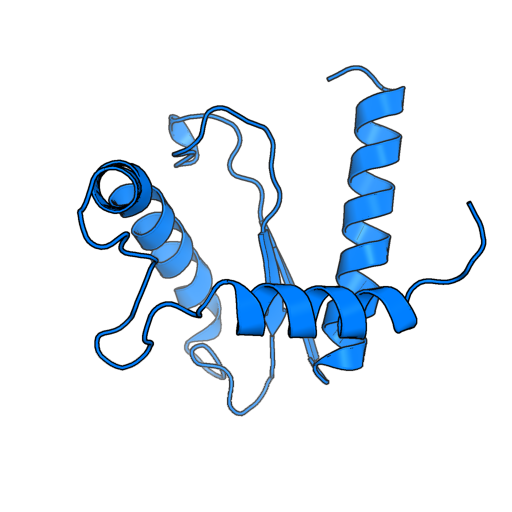
ATOM 525 C CA . PRO A 1 70 ? 12.872 -2.057 -0.712 1.00 92.31 70 PRO A CA 1
ATOM 526 C C . PRO A 1 70 ? 12.161 -2.694 -1.918 1.00 92.31 70 PRO A C 1
ATOM 528 O O . PRO A 1 70 ? 12.418 -2.305 -3.055 1.00 92.31 70 PRO A O 1
ATOM 531 N N . ALA A 1 71 ? 11.252 -3.656 -1.707 1.00 90.00 71 ALA A N 1
ATOM 532 C CA . ALA A 1 71 ? 10.445 -4.213 -2.792 1.00 90.00 71 ALA A CA 1
ATOM 533 C C . ALA A 1 71 ? 9.426 -3.199 -3.345 1.00 90.00 71 ALA A C 1
ATOM 535 O O . ALA A 1 71 ? 9.280 -3.110 -4.563 1.00 90.00 71 ALA A O 1
ATOM 536 N N . LEU A 1 72 ? 8.768 -2.421 -2.477 1.00 89.38 72 LEU A N 1
ATOM 537 C CA . LEU A 1 72 ? 7.870 -1.330 -2.875 1.00 89.38 72 LEU A CA 1
ATOM 538 C C . LEU A 1 72 ? 8.621 -0.237 -3.640 1.00 89.38 72 LEU A C 1
ATOM 540 O O . LEU A 1 72 ? 8.165 0.198 -4.691 1.00 89.38 72 LEU A O 1
ATOM 544 N N . GLU A 1 73 ? 9.800 0.161 -3.160 1.00 88.62 73 GLU A N 1
ATOM 545 C CA . GLU A 1 73 ? 10.640 1.143 -3.854 1.00 88.62 73 GLU A CA 1
ATOM 546 C C . GLU A 1 73 ? 11.039 0.661 -5.257 1.00 88.62 73 GLU A C 1
ATOM 548 O O . GLU A 1 73 ? 10.936 1.407 -6.232 1.00 88.62 73 GLU A O 1
ATOM 553 N N . LYS A 1 74 ? 11.448 -0.609 -5.379 1.00 87.19 74 LYS A N 1
ATOM 554 C CA . LYS A 1 74 ? 11.811 -1.205 -6.669 1.00 87.19 74 LYS A CA 1
ATOM 555 C C . LYS A 1 74 ? 10.627 -1.252 -7.642 1.00 87.19 74 LYS A C 1
ATOM 557 O O . LYS A 1 74 ? 10.833 -0.987 -8.825 1.00 87.19 74 LYS A O 1
ATOM 562 N N . ALA A 1 75 ? 9.434 -1.594 -7.156 1.00 83.19 75 ALA A N 1
ATOM 563 C CA . ALA A 1 75 ? 8.212 -1.636 -7.960 1.00 83.19 75 ALA A CA 1
ATOM 564 C C . ALA A 1 75 ? 7.870 -0.245 -8.528 1.00 83.19 75 ALA A C 1
ATOM 566 O O . ALA A 1 75 ? 7.731 -0.064 -9.736 1.00 83.19 75 ALA A O 1
ATOM 567 N N . GLU A 1 76 ? 7.870 0.785 -7.680 1.00 84.62 76 GLU A N 1
ATOM 568 C CA . GLU A 1 76 ? 7.627 2.161 -8.126 1.00 84.62 76 GLU A CA 1
ATOM 569 C C . GLU A 1 76 ? 8.663 2.647 -9.149 1.00 84.62 76 GLU A C 1
ATOM 571 O O . GLU A 1 76 ? 8.316 3.293 -10.141 1.00 84.62 76 GLU A O 1
ATOM 576 N N . ALA A 1 77 ? 9.942 2.320 -8.947 1.00 83.94 77 ALA A N 1
ATOM 577 C CA . ALA A 1 77 ? 11.001 2.722 -9.867 1.00 83.94 77 ALA A CA 1
ATOM 578 C C . ALA A 1 77 ? 10.808 2.152 -11.288 1.00 83.94 77 ALA A C 1
ATOM 580 O O . ALA A 1 77 ? 11.114 2.844 -12.261 1.00 83.94 77 ALA A O 1
ATOM 581 N N . GLY A 1 78 ? 10.292 0.922 -11.415 1.00 77.38 78 GLY A N 1
ATOM 582 C CA . GLY A 1 78 ? 10.050 0.250 -12.700 1.00 77.38 78 GLY A CA 1
ATOM 583 C C . GLY A 1 78 ? 8.772 0.693 -13.421 1.00 77.38 78 GLY A C 1
ATOM 584 O O . GLY A 1 78 ? 8.692 0.621 -14.650 1.00 77.38 78 GLY A O 1
ATOM 585 N N . LEU A 1 79 ? 7.797 1.235 -12.686 1.00 77.81 79 LEU A N 1
ATOM 586 C CA . LEU A 1 79 ? 6.438 1.438 -13.189 1.00 77.81 79 LEU A CA 1
ATOM 587 C C . LEU A 1 79 ? 6.349 2.327 -14.443 1.00 77.81 79 LEU A C 1
ATOM 589 O O . LEU A 1 79 ? 5.517 2.101 -15.324 1.00 77.81 79 LEU A O 1
ATOM 593 N N . ARG A 1 80 ? 7.202 3.354 -14.555 1.00 74.38 80 ARG A N 1
ATOM 594 C CA . ARG A 1 80 ? 7.189 4.268 -15.716 1.00 74.38 80 ARG A CA 1
ATOM 595 C C . ARG A 1 80 ? 7.530 3.568 -17.027 1.00 74.38 80 ARG A C 1
ATOM 597 O O . ARG A 1 80 ? 6.953 3.919 -18.059 1.00 74.38 80 ARG A O 1
ATOM 604 N N . ASP A 1 81 ? 8.464 2.628 -16.981 1.00 76.25 81 ASP A N 1
ATOM 605 C CA . ASP A 1 81 ? 8.879 1.855 -18.148 1.00 76.25 81 ASP A CA 1
ATOM 606 C C . ASP A 1 81 ? 7.851 0.757 -18.447 1.00 76.25 81 ASP A C 1
ATOM 608 O O . ASP A 1 81 ? 7.499 0.528 -19.605 1.00 76.25 81 ASP A O 1
ATOM 612 N N . ASP A 1 82 ? 7.280 0.167 -17.398 1.00 72.94 82 ASP A N 1
ATOM 613 C CA . ASP A 1 82 ? 6.273 -0.885 -17.491 1.00 72.94 82 ASP A CA 1
ATOM 614 C C . ASP A 1 82 ? 4.953 -0.407 -18.115 1.00 72.94 82 ASP A C 1
ATOM 616 O O . ASP A 1 82 ? 4.440 -1.059 -19.029 1.00 72.94 82 ASP A O 1
ATOM 620 N N . ILE A 1 83 ? 4.454 0.780 -17.743 1.00 69.25 83 ILE A N 1
ATOM 621 C CA . ILE A 1 83 ? 3.248 1.390 -18.344 1.00 69.25 83 ILE A CA 1
ATOM 622 C C . ILE A 1 83 ? 3.424 1.653 -19.849 1.00 69.25 83 ILE A C 1
ATOM 624 O O . ILE A 1 83 ? 2.447 1.679 -20.597 1.00 69.25 83 ILE A O 1
ATOM 628 N N . ARG A 1 84 ? 4.660 1.873 -20.308 1.00 72.38 84 ARG A N 1
ATOM 629 C CA . ARG A 1 84 ? 4.973 2.170 -21.716 1.00 72.38 84 ARG A CA 1
ATOM 630 C C . ARG A 1 84 ? 5.280 0.925 -22.544 1.00 72.38 84 ARG A C 1
ATOM 632 O O . ARG A 1 84 ? 5.473 1.042 -23.753 1.00 72.38 84 ARG A O 1
ATOM 639 N N . SER A 1 85 ? 5.372 -0.238 -21.909 1.00 69.19 85 SER A N 1
ATOM 640 C CA . SER A 1 85 ? 5.711 -1.488 -22.579 1.00 69.19 85 SER A CA 1
ATOM 641 C C . SER A 1 85 ? 4.494 -2.122 -23.262 1.00 69.19 85 SER A C 1
ATOM 643 O O . SER A 1 85 ? 3.375 -2.058 -22.754 1.00 69.19 85 SER A O 1
ATOM 645 N N . GLU A 1 86 ? 4.717 -2.760 -24.417 1.00 64.81 86 GLU A N 1
ATOM 646 C CA . GLU A 1 86 ? 3.741 -3.657 -25.042 1.00 64.81 86 GLU A CA 1
ATOM 647 C C . GLU A 1 86 ? 4.306 -5.088 -25.108 1.00 64.81 86 GLU A C 1
ATOM 649 O O . GLU A 1 86 ? 5.368 -5.302 -25.704 1.00 64.81 86 GLU A O 1
ATOM 654 N N . PRO A 1 87 ? 3.626 -6.086 -24.509 1.00 68.25 87 PRO A N 1
ATOM 655 C CA . PRO A 1 87 ? 2.408 -5.960 -23.700 1.00 68.25 87 PRO A CA 1
ATOM 656 C C . PRO A 1 87 ? 2.679 -5.251 -22.364 1.00 68.25 87 PRO A C 1
ATOM 658 O O . PRO A 1 87 ? 3.810 -5.280 -21.880 1.00 68.25 87 PRO A O 1
ATOM 661 N N . LEU A 1 88 ? 1.628 -4.665 -21.774 1.00 64.44 88 LEU A N 1
ATOM 662 C CA . LEU A 1 88 ? 1.694 -3.978 -20.483 1.00 64.44 88 LEU A CA 1
ATOM 663 C C . LEU A 1 88 ? 2.336 -4.901 -19.439 1.00 64.44 88 LEU A C 1
ATOM 665 O O . LEU A 1 88 ? 1.805 -5.973 -19.126 1.00 64.44 88 LEU A O 1
ATOM 669 N N . ARG A 1 89 ? 3.491 -4.496 -18.921 1.00 61.12 89 ARG A N 1
ATOM 670 C CA . ARG A 1 89 ? 4.135 -5.159 -17.792 1.00 61.12 89 ARG A CA 1
ATOM 671 C C . ARG A 1 89 ? 3.550 -4.580 -16.509 1.00 61.12 89 ARG A C 1
ATOM 673 O O . ARG A 1 89 ? 3.211 -3.407 -16.432 1.00 61.12 89 ARG A O 1
ATOM 680 N N . VAL A 1 90 ? 3.361 -5.440 -15.526 1.00 61.22 90 VAL A N 1
ATOM 681 C CA . VAL A 1 90 ? 3.044 -5.068 -14.145 1.00 61.22 90 VAL A CA 1
ATOM 682 C C . VAL A 1 90 ? 4.015 -5.840 -13.281 1.00 61.22 90 VAL A C 1
ATOM 684 O O . VAL A 1 90 ? 4.340 -6.967 -13.659 1.00 61.22 90 VAL A O 1
ATOM 687 N N . ASP A 1 91 ? 4.456 -5.243 -12.172 1.00 59.88 91 ASP A N 1
ATOM 688 C CA . ASP A 1 91 ? 5.499 -5.760 -11.283 1.00 59.88 91 ASP A CA 1
ATOM 689 C C . ASP A 1 91 ? 5.331 -7.255 -11.005 1.00 59.88 91 ASP A C 1
ATOM 691 O O . ASP A 1 91 ? 4.582 -7.721 -10.138 1.00 59.88 91 ASP A O 1
ATOM 695 N N . ALA A 1 92 ? 6.039 -8.016 -11.819 1.00 48.72 92 ALA A N 1
ATOM 696 C CA . ALA A 1 92 ? 6.015 -9.447 -11.870 1.00 48.72 92 ALA A CA 1
ATOM 697 C C . ALA A 1 92 ? 7.408 -9.884 -11.450 1.00 48.72 92 ALA A C 1
ATOM 699 O O . ALA A 1 92 ? 8.370 -9.720 -12.200 1.00 48.72 92 ALA A O 1
ATOM 700 N N . ASP A 1 93 ? 7.529 -10.488 -10.268 1.00 56.66 93 ASP A N 1
ATOM 701 C CA . ASP A 1 93 ? 8.565 -11.512 -10.114 1.00 56.66 93 ASP A CA 1
ATOM 702 C C . ASP A 1 93 ? 8.445 -12.471 -11.313 1.00 56.66 93 ASP A C 1
ATOM 704 O O . ASP A 1 93 ? 7.341 -12.657 -11.829 1.00 56.66 93 ASP A O 1
ATOM 708 N N . GLU A 1 94 ? 9.530 -13.113 -11.750 1.00 52.84 94 GLU A N 1
ATOM 709 C CA . GLU A 1 94 ? 9.525 -13.991 -12.940 1.00 52.84 94 GLU A CA 1
ATOM 710 C C . GLU A 1 94 ? 8.404 -15.062 -12.928 1.00 52.84 94 GLU A C 1
ATOM 712 O O . GLU A 1 94 ? 8.025 -15.597 -13.970 1.00 52.84 94 GLU A O 1
ATOM 717 N N . SER A 1 95 ? 7.830 -15.347 -11.754 1.00 58.53 95 SER A N 1
ATOM 718 C CA . SER A 1 95 ? 6.711 -16.262 -11.525 1.00 58.53 95 SER A CA 1
ATOM 719 C C . SER A 1 95 ? 5.301 -15.637 -11.542 1.00 58.53 95 SER A C 1
ATOM 721 O O . SER A 1 95 ? 4.328 -16.375 -11.723 1.00 58.53 95 SER A O 1
ATOM 723 N N . ARG A 1 96 ? 5.132 -14.318 -11.361 1.00 65.44 96 ARG A N 1
ATOM 724 C CA . ARG A 1 96 ? 3.814 -13.664 -11.229 1.00 65.44 96 ARG A CA 1
ATOM 725 C C . ARG A 1 96 ? 3.375 -13.062 -12.560 1.00 65.44 96 ARG A C 1
ATOM 727 O O . ARG A 1 96 ? 3.748 -11.953 -12.895 1.00 65.44 96 ARG A O 1
ATOM 734 N N . ARG A 1 97 ? 2.539 -13.761 -13.327 1.00 68.50 97 ARG A N 1
ATOM 735 C CA . ARG A 1 97 ? 2.014 -13.207 -14.589 1.00 68.50 97 ARG A CA 1
ATOM 736 C C . ARG A 1 97 ? 1.085 -12.009 -14.328 1.00 68.50 97 ARG A C 1
ATOM 738 O O . ARG A 1 97 ? 0.338 -12.045 -13.345 1.00 68.50 97 ARG A O 1
ATOM 745 N N . PRO A 1 98 ? 1.086 -10.987 -15.207 1.00 78.38 98 PRO A N 1
ATOM 746 C CA . PRO A 1 98 ? 0.046 -9.968 -15.224 1.00 78.38 98 PRO A CA 1
ATOM 747 C C . PRO A 1 98 ? -1.344 -10.599 -15.181 1.00 78.38 98 PRO A C 1
ATOM 749 O O . PRO A 1 98 ? -1.625 -11.536 -15.932 1.00 78.38 98 PRO A O 1
ATOM 752 N N . ARG A 1 99 ? -2.206 -10.087 -14.300 1.00 84.75 99 ARG A N 1
ATOM 753 C CA . ARG A 1 99 ? -3.611 -10.502 -14.252 1.00 84.75 99 ARG A CA 1
ATOM 754 C C . ARG A 1 99 ? -4.348 -9.934 -15.454 1.00 84.75 99 ARG A C 1
ATOM 756 O O . ARG A 1 99 ? -4.083 -8.817 -15.891 1.00 84.75 99 ARG A O 1
ATOM 763 N N . THR A 1 100 ? -5.293 -10.699 -15.970 1.00 89.12 100 THR A N 1
ATOM 764 C CA . THR A 1 100 ? -6.212 -10.240 -17.005 1.00 89.12 100 THR A CA 1
ATOM 765 C C . THR A 1 100 ? -7.199 -9.222 -16.433 1.00 89.12 100 THR A C 1
ATOM 767 O O . THR A 1 100 ? -7.520 -9.239 -15.243 1.00 89.12 100 THR A O 1
ATOM 770 N N . MET A 1 101 ? -7.749 -8.365 -17.298 1.00 90.31 101 MET A N 1
ATOM 771 C CA . MET A 1 101 ? -8.816 -7.432 -16.907 1.00 90.31 101 MET A CA 1
ATOM 772 C C . MET A 1 101 ? -10.016 -8.152 -16.286 1.00 90.31 101 MET A C 1
ATOM 774 O O . MET A 1 101 ? -10.596 -7.657 -15.326 1.00 90.31 101 MET A O 1
ATOM 778 N N . LYS A 1 102 ? -10.343 -9.345 -16.798 1.00 93.88 102 LYS A N 1
ATOM 779 C CA . LYS A 1 102 ? -11.428 -10.176 -16.280 1.00 93.88 102 LYS A CA 1
ATOM 780 C C . LYS A 1 102 ? -11.165 -10.623 -14.838 1.00 93.88 102 LYS A C 1
ATOM 782 O O . LYS A 1 102 ? -12.041 -10.472 -14.000 1.00 93.88 102 LYS A O 1
ATOM 787 N N . GLU A 1 103 ? -9.963 -11.116 -14.531 1.00 93.12 103 GLU A N 1
ATOM 788 C CA . GLU A 1 103 ? -9.603 -11.520 -13.160 1.00 93.12 103 GLU A CA 1
ATOM 789 C C . GLU A 1 103 ? -9.649 -10.335 -12.186 1.00 93.12 103 GLU A C 1
ATOM 791 O O . GLU A 1 103 ? -10.113 -10.473 -11.056 1.00 93.12 103 GLU A O 1
ATOM 796 N N . MET A 1 104 ? -9.189 -9.155 -12.620 1.00 94.06 104 MET A N 1
ATOM 797 C CA . MET A 1 104 ? -9.256 -7.936 -11.806 1.00 94.06 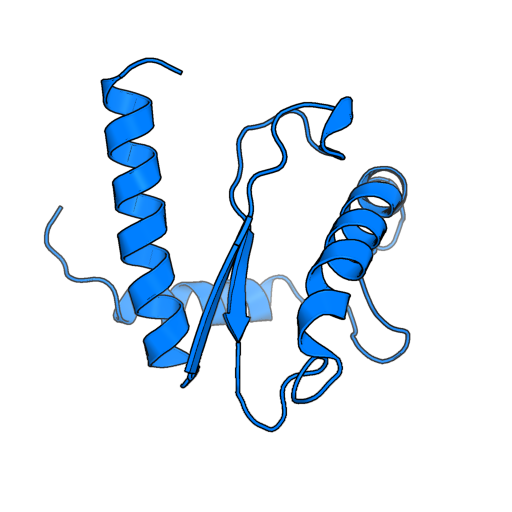104 MET A CA 1
ATOM 798 C C . MET A 1 104 ? -10.701 -7.488 -11.554 1.00 94.06 104 MET A C 1
ATOM 800 O O . MET A 1 104 ? -11.031 -7.079 -10.443 1.00 94.06 104 MET A O 1
ATOM 804 N N . GLU A 1 105 ? -11.567 -7.572 -12.566 1.00 96.31 105 GLU A N 1
ATOM 805 C CA . GLU A 1 105 ? -12.992 -7.253 -12.450 1.00 96.31 105 GLU A CA 1
ATOM 806 C C . GLU A 1 105 ? -13.726 -8.235 -11.525 1.00 96.31 105 GLU A C 1
ATOM 808 O O . GLU A 1 105 ? -14.499 -7.812 -10.664 1.00 96.31 105 GLU A O 1
ATOM 813 N N . GLU A 1 106 ? -13.467 -9.536 -11.663 1.00 97.75 106 GLU A N 1
ATOM 814 C CA . GLU A 1 106 ? -14.033 -10.577 -10.799 1.00 97.75 106 GLU A CA 1
ATOM 815 C C . GLU A 1 106 ? -13.644 -10.356 -9.332 1.00 97.75 106 GLU A C 1
ATOM 817 O O . GLU A 1 106 ? -14.514 -10.369 -8.458 1.00 97.75 106 GLU A O 1
ATOM 822 N N . GLU A 1 107 ? -12.367 -10.071 -9.057 1.00 96.19 107 GLU A N 1
ATOM 823 C CA . GLU A 1 107 ? -11.898 -9.748 -7.707 1.00 96.19 107 GLU A CA 1
ATOM 824 C C . GLU A 1 107 ? -12.546 -8.465 -7.171 1.00 96.19 107 GLU A C 1
ATOM 826 O O . GLU A 1 107 ? -13.009 -8.444 -6.032 1.00 96.19 107 GLU A O 1
ATOM 831 N N . ALA A 1 108 ? -12.639 -7.408 -7.981 1.00 96.56 108 ALA A N 1
ATOM 832 C CA . ALA A 1 108 ? -13.267 -6.155 -7.569 1.00 96.56 108 ALA A CA 1
ATOM 833 C C . ALA A 1 108 ? -14.759 -6.336 -7.234 1.00 96.56 108 ALA A C 1
ATOM 835 O O . ALA A 1 108 ? -15.246 -5.789 -6.241 1.00 96.56 108 ALA A O 1
ATOM 836 N N . ASN A 1 109 ? -15.484 -7.124 -8.031 1.00 97.25 109 ASN A N 1
ATOM 837 C CA . ASN A 1 109 ? -16.891 -7.444 -7.790 1.00 97.25 109 ASN A CA 1
ATOM 838 C C . ASN A 1 109 ? -17.079 -8.315 -6.545 1.00 97.25 109 ASN A C 1
ATOM 840 O O . ASN A 1 109 ? -18.012 -8.090 -5.775 1.00 97.25 109 ASN A O 1
ATOM 844 N N . TRP A 1 110 ? -16.178 -9.268 -6.311 1.00 97.44 110 TRP A N 1
ATOM 845 C CA . TRP A 1 110 ? -16.164 -10.056 -5.084 1.00 97.44 110 TRP A CA 1
ATOM 846 C C . TRP A 1 110 ? -15.883 -9.181 -3.852 1.00 97.44 110 TRP A C 1
ATOM 848 O O . TRP A 1 110 ? -16.661 -9.209 -2.899 1.00 97.44 110 TRP A O 1
ATOM 858 N N . LEU A 1 111 ? -14.846 -8.333 -3.893 1.00 96.62 111 LEU A N 1
ATOM 859 C CA . LEU A 1 111 ? -14.491 -7.407 -2.811 1.00 96.62 111 LEU A CA 1
ATOM 860 C C . LEU A 1 111 ? -15.628 -6.434 -2.485 1.00 96.62 111 LEU A C 1
ATOM 862 O O . LEU A 1 111 ? -15.894 -6.182 -1.309 1.00 96.62 111 LEU A O 1
ATOM 866 N N . ARG A 1 112 ? -16.330 -5.926 -3.508 1.00 95.75 112 ARG A N 1
ATOM 867 C CA . ARG A 1 112 ? -17.502 -5.049 -3.349 1.00 95.75 112 ARG A CA 1
ATOM 868 C C . ARG A 1 112 ? -18.526 -5.635 -2.371 1.00 95.75 112 ARG A C 1
ATOM 870 O O . ARG A 1 112 ? -19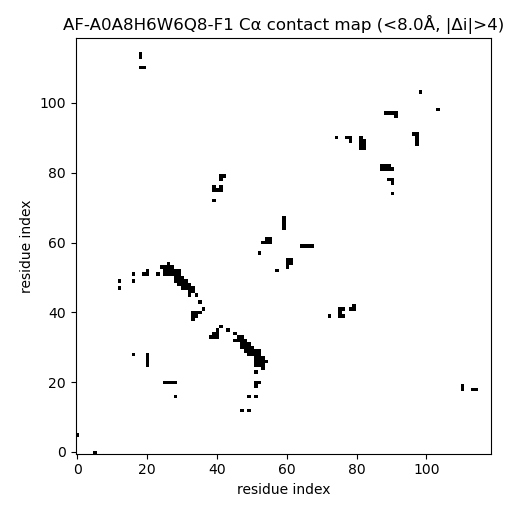.060 -4.886 -1.561 1.00 95.75 112 ARG A O 1
ATOM 877 N N . 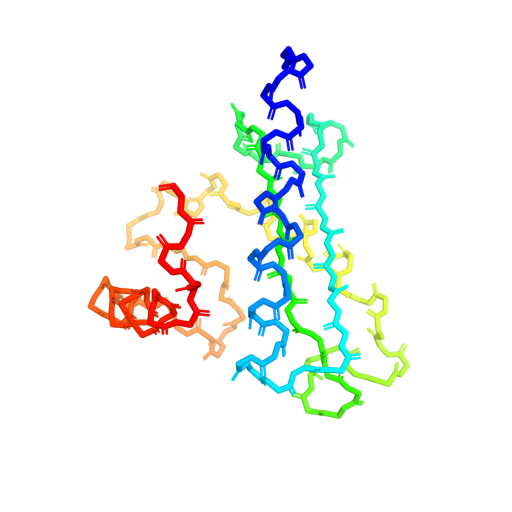GLY A 1 113 ? -18.751 -6.950 -2.403 1.00 95.88 113 GLY A N 1
ATOM 878 C CA . GLY A 1 113 ? -19.725 -7.637 -1.548 1.00 95.88 113 GLY A CA 1
ATOM 879 C C . GLY A 1 113 ? -19.410 -7.630 -0.046 1.00 95.88 113 GLY A C 1
ATOM 880 O O . GLY A 1 113 ? -20.254 -8.032 0.748 1.00 95.88 113 GLY A O 1
ATOM 881 N N . PHE A 1 114 ? -18.219 -7.183 0.366 1.00 95.69 114 PHE A N 1
ATOM 882 C CA . PHE A 1 114 ? -17.820 -7.117 1.777 1.00 95.69 114 PHE A CA 1
ATOM 883 C C . PHE A 1 114 ? -17.893 -5.717 2.383 1.00 95.69 114 PHE A C 1
ATOM 885 O O . PHE A 1 114 ? -17.634 -5.564 3.582 1.00 95.69 114 PHE A O 1
ATOM 892 N N . PHE A 1 115 ? -18.212 -4.702 1.580 1.00 93.31 115 PHE A N 1
ATOM 893 C CA . PHE A 1 115 ? -18.400 -3.343 2.063 1.00 93.31 115 PHE A CA 1
ATOM 894 C C . PHE A 1 115 ? -19.867 -3.146 2.480 1.00 93.31 115 PHE A C 1
ATOM 896 O O . PHE A 1 115 ? -20.751 -3.535 1.725 1.00 93.31 115 PHE A O 1
ATOM 903 N N . PRO A 1 116 ? -20.142 -2.553 3.657 1.00 79.12 116 PRO A N 1
ATOM 904 C CA . PRO A 1 116 ? -21.515 -2.273 4.084 1.00 79.12 116 PRO A CA 1
ATOM 905 C C . PRO A 1 116 ? -22.194 -1.251 3.157 1.00 79.12 116 PRO A C 1
ATOM 907 O O . PRO A 1 116 ? -21.505 -0.405 2.578 1.00 79.12 116 PRO A O 1
ATOM 910 N N . ASP A 1 117 ? -23.523 -1.327 3.043 1.00 67.88 117 ASP A N 1
ATOM 911 C CA . ASP A 1 117 ? -24.348 -0.461 2.179 1.00 67.88 117 ASP A CA 1
ATOM 912 C C . ASP A 1 117 ? -24.420 0.999 2.664 1.00 67.88 117 ASP A C 1
ATOM 914 O O . ASP A 1 117 ? -24.914 1.872 1.956 1.00 67.88 117 ASP A O 1
ATOM 918 N N . ASP A 1 118 ? -23.914 1.282 3.862 1.00 57.84 118 ASP A N 1
ATOM 919 C CA . ASP A 1 118 ? -23.952 2.598 4.484 1.00 57.84 118 ASP A CA 1
ATOM 920 C C . ASP A 1 118 ? -22.930 3.553 3.833 1.00 57.84 118 ASP A C 1
ATOM 922 O O . ASP A 1 118 ? -21.751 3.633 4.212 1.00 57.84 118 ASP A O 1
ATOM 926 N N . LEU A 1 119 ? -23.425 4.284 2.829 1.00 50.41 119 LEU A N 1
ATOM 927 C CA . LEU A 1 119 ? -22.940 5.579 2.345 1.00 50.41 119 LEU A CA 1
ATOM 928 C C . LEU A 1 119 ? -24.120 6.531 2.122 1.00 50.41 119 LEU A C 1
ATOM 930 O O . LEU A 1 119 ? -25.018 6.183 1.325 1.00 50.41 119 LEU A O 1
#

Nearest PDB structures (foldseek):
  7p8p-assembly1_D  TM=9.252E-01  e=2.931E-05  Homo sapiens
  7p8p-assembly2_B  TM=8.462E-01  e=2.116E-05  Homo sapiens
  6fit-assembly1_A-2  TM=7.500E-01  e=3.718E-04  Homo sapiens
  1fit-assembly1_A  TM=7.456E-01  e=3.264E-04  Homo sapiens
  1fhi-assembly1_A-2  TM=7.434E-01  e=4.825E-04  Homo sapiens

Sequence (119 aa):
MAQPELNSLMRAVQRVGSVVERVYGADGLTVACQDGAAAGQSVPHVHFHLLPRKLAGDRFSGEENDKIYPALEKAEAGLRDDIRSEPLRVDADESRRPRTMKEMEEEANWLRGFFPDDL

pLDDT: mean 88.08, std 12.48, range [48.72, 98.06]

Foldseek 3Di:
DDPVVVVVVVVVVVQLLVLVLVVVVAPDWDKDWQQDVVSLAQDPDTDIDIDRHHCPPGPQHDPSVVVVSVLVSVQSVCQVVQCVDVVRDHPDDPPRDDDDPVVVVVVVVVSVVRHDPDD

InterPro domains:
  IPR011146 HIT-like domain [PF01230] (4-54)
  IPR011146 HIT-like domain [PS51084] (1-61)
  IPR019808 Histidine triad, conserved site [PS00892] (34-52)
  IPR036265 HIT-like superfamily [G3DSA:3.30.428.10] (1-116)
  IPR036265 HIT-like superfamily [SSF54197] (4-115)
  IPR051884 Bis(5'-adenosyl)-triphosphatase activity regulators [PTHR46243] (3-115)

Organism: NCBI:txid2126181

Secondary structure (DSSP, 8-state):
--HHHHHHHHHHHHHHHHHHHHHTT-SEEEEE---SGGGT--SSS---EEEEE-SSSSTT-GGGGGGHHHHHHHHHHHHHHHTTSSSPP----TT-PPPPHHHHHHHHHHHHTTS-S--